Protein AF-A0A933EQX1-F1 (afdb_monomer)

Secondary structure (DSSP, 8-state):
--SSHHHHHHHHHSGGGS---------EEEEEEEE-SSS-EEEEEEEEEPPPPTT-EEEEEEEETTTTEEEEEEEEPPEEEEEEEEEEESS---EEEEEEES-S--SS--S-EEEEEES------

Mean predicted aligned error: 13.4 Å

Solvent-accessible surface area (backbone atoms only — not comparable to full-atom values): 7840 Å² total; per-residue (Å²): 144,80,78,68,68,63,58,58,57,55,54,64,71,66,64,85,79,73,86,77,73,74,79,72,76,76,76,44,78,49,79,50,80,43,80,75,56,97,46,35,24,39,36,39,38,34,36,25,40,72,78,66,60,91,76,44,38,39,37,32,34,41,24,19,78,88,81,69,45,73,45,82,70,48,73,52,79,60,34,98,52,80,43,78,45,80,45,72,43,89,40,64,66,58,31,44,36,31,25,55,32,78,52,92,83,64,99,64,87,64,97,41,68,79,44,77,52,75,74,79,84,65,84,71,132

Nearest PDB structures (foldseek):
  5mhs-assembly1_N  TM=4.317E-01  e=7.952E-02  Mus musculus
  8d21-assembly1_J  TM=4.319E-01  e=2.370E-01  Homo sapiens
  5th9-assembly3_J  TM=4.007E-01  e=2.244E-01  Oryctolagus cuniculus
  8sbb-assembly1_B  TM=4.063E-01  e=6.686E-01  synthetic construct
  7yzi-assembly1_C  TM=4.348E-01  e=1.219E+00  Vicugna pacos

Foldseek 3Di:
DPPPVVVVVVVVVPPPPPPPPPPPLDWDKDKDWDCPDQFKTKIKIKTAFADDPPLKWKWKKFADPVVRDIDTFFTDDHDSDIDIDIGMDRGDGQWMFIAIGNDRDDPDGDPHTRDIDHDDPDPPD

Sequence (125 aa):
MKWILSWVLLALILLPGLSACVLQADREIVVEYVYLDSQATEVTIRYRVPAPSTGKVYVLWLLNLEEGKRAKAGTVQPSDRVRALKVSADFHVTGVVVSIENSQDVPQMSNTWALKSGRVTGNEP

Structure (mmCIF, N/CA/C/O backbone):
data_AF-A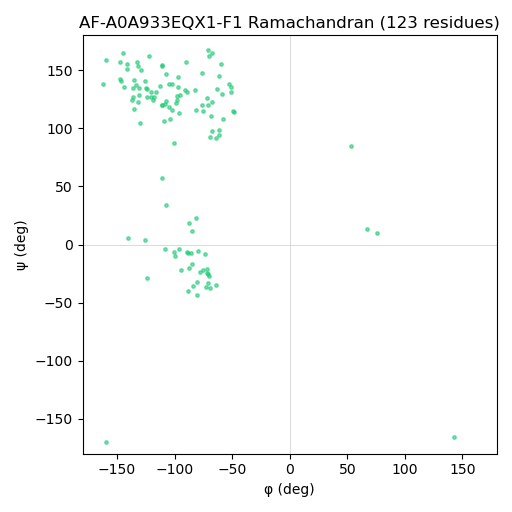0A933EQX1-F1
#
_entry.id   AF-A0A933EQX1-F1
#
loop_
_atom_site.group_PDB
_atom_site.id
_atom_site.type_symbol
_atom_site.label_atom_id
_atom_site.label_alt_id
_atom_site.label_comp_id
_atom_site.label_asym_id
_atom_site.label_entity_id
_atom_site.label_seq_id
_atom_site.pdbx_PDB_ins_code
_atom_site.Cartn_x
_atom_site.Cartn_y
_atom_site.Cartn_z
_atom_site.occupancy
_atom_site.B_iso_or_equiv
_atom_site.auth_seq_id
_atom_site.auth_comp_id
_atom_site.auth_asym_id
_atom_site.auth_atom_id
_atom_site.pdbx_PDB_model_num
ATOM 1 N N . 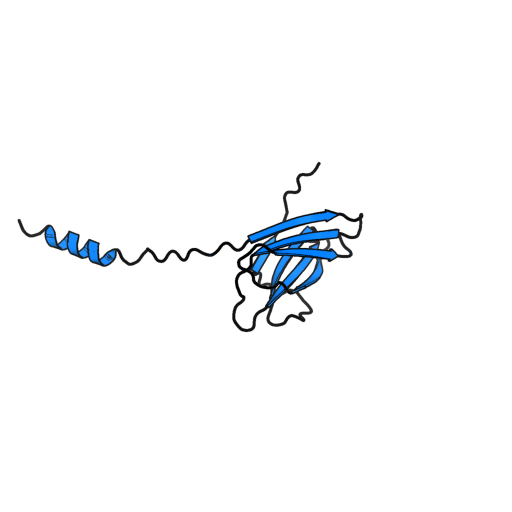MET A 1 1 ? 9.582 37.319 -58.171 1.00 48.25 1 MET A N 1
ATOM 2 C CA . MET A 1 1 ? 9.235 36.038 -57.509 1.00 48.25 1 MET A CA 1
ATOM 3 C C . MET A 1 1 ? 10.317 35.669 -56.483 1.00 48.25 1 MET A C 1
ATOM 5 O O . MET A 1 1 ? 11.186 34.872 -56.794 1.00 48.25 1 MET A O 1
ATOM 9 N N . LYS A 1 2 ? 10.346 36.307 -55.299 1.00 50.28 2 LYS A N 1
ATOM 10 C CA . LYS A 1 2 ? 11.395 36.086 -54.266 1.00 50.28 2 LYS A CA 1
ATOM 11 C C . LYS A 1 2 ? 10.884 36.070 -52.809 1.00 50.28 2 LYS A C 1
ATOM 13 O O . LYS A 1 2 ? 11.686 35.980 -51.895 1.00 50.28 2 LYS A O 1
ATOM 18 N N . TRP A 1 3 ? 9.570 36.133 -52.576 1.00 50.38 3 TRP A N 1
ATOM 19 C CA . TRP A 1 3 ? 9.010 36.356 -51.229 1.00 50.38 3 TRP A CA 1
ATOM 20 C C . TRP A 1 3 ? 8.490 35.093 -50.521 1.00 50.38 3 TRP A C 1
ATOM 22 O O . TRP A 1 3 ? 8.142 35.151 -49.348 1.00 50.38 3 TRP A O 1
ATOM 32 N N . ILE A 1 4 ? 8.456 33.945 -51.205 1.00 53.91 4 ILE A N 1
ATOM 33 C CA . ILE A 1 4 ? 7.840 32.711 -50.680 1.00 53.91 4 ILE A CA 1
ATOM 34 C C . ILE A 1 4 ? 8.881 31.802 -49.995 1.00 53.91 4 ILE A C 1
ATOM 36 O O . ILE A 1 4 ? 8.538 31.015 -49.118 1.00 53.91 4 ILE A O 1
ATOM 40 N N . LEU A 1 5 ? 10.174 31.948 -50.321 1.00 50.81 5 LEU A N 1
ATOM 41 C CA . LEU A 1 5 ? 11.230 31.090 -49.761 1.00 50.81 5 LEU A CA 1
ATOM 42 C C . LEU A 1 5 ? 11.546 31.367 -48.278 1.00 50.81 5 LEU A C 1
ATOM 44 O O . LEU A 1 5 ? 12.015 30.465 -47.590 1.00 50.81 5 LEU A O 1
ATOM 48 N N . SER A 1 6 ? 11.275 32.571 -47.761 1.00 53.41 6 SER A N 1
ATOM 49 C CA . SER A 1 6 ? 11.605 32.921 -46.367 1.00 53.41 6 SER A CA 1
ATOM 50 C C . SER A 1 6 ? 10.637 32.351 -45.329 1.00 53.41 6 SER A C 1
ATOM 52 O O . SER A 1 6 ? 11.032 32.154 -44.184 1.00 53.41 6 SER A O 1
ATOM 54 N N . TRP A 1 7 ? 9.394 32.044 -45.706 1.00 49.16 7 TRP A N 1
ATOM 55 C CA . TRP A 1 7 ? 8.396 31.516 -44.765 1.00 49.16 7 TRP A CA 1
ATOM 56 C C . TRP A 1 7 ? 8.561 30.014 -44.516 1.00 49.16 7 TRP A C 1
ATOM 58 O O . TRP A 1 7 ? 8.346 29.545 -43.401 1.00 49.16 7 TRP A O 1
ATOM 68 N N . VAL A 1 8 ? 9.024 29.269 -45.525 1.00 55.25 8 VAL A N 1
ATOM 69 C CA . VAL A 1 8 ? 9.302 27.828 -45.403 1.00 55.25 8 VAL A CA 1
ATOM 70 C C . VAL A 1 8 ? 10.508 27.578 -44.493 1.00 55.25 8 VAL A C 1
ATOM 72 O O . VAL A 1 8 ? 10.492 26.650 -43.689 1.00 55.25 8 VAL A O 1
ATOM 75 N N . LEU A 1 9 ? 11.528 28.441 -44.558 1.00 49.81 9 LEU A N 1
ATOM 76 C CA . LEU A 1 9 ? 12.721 28.312 -43.719 1.00 49.81 9 LEU A CA 1
ATOM 77 C C . LEU A 1 9 ? 12.441 28.641 -42.241 1.00 49.81 9 LEU A C 1
ATOM 79 O O . LEU A 1 9 ? 13.021 28.014 -41.359 1.00 49.81 9 LEU A O 1
ATOM 83 N N . LEU A 1 10 ? 11.522 29.577 -41.963 1.00 51.03 10 LEU A N 1
ATOM 84 C CA . LEU A 1 10 ? 11.122 29.922 -40.594 1.00 51.03 10 LEU A CA 1
ATOM 85 C C . LEU A 1 10 ? 10.253 28.823 -39.957 1.00 51.03 10 LEU A C 1
ATOM 87 O O . LEU A 1 10 ? 10.419 28.517 -38.778 1.00 51.03 10 LEU A O 1
ATOM 91 N N . ALA A 1 11 ? 9.390 28.172 -40.744 1.00 53.09 11 ALA A N 1
ATOM 92 C CA . ALA A 1 11 ? 8.626 27.012 -40.287 1.00 53.09 11 ALA A CA 1
ATOM 93 C C . ALA A 1 11 ? 9.538 25.818 -39.944 1.00 53.09 11 ALA A C 1
ATOM 95 O O . ALA A 1 11 ? 9.276 25.107 -38.979 1.00 53.09 11 ALA A O 1
ATOM 96 N N . LEU A 1 12 ? 10.644 25.627 -40.673 1.00 50.41 12 LEU A N 1
ATOM 97 C CA . LEU A 1 12 ? 11.556 24.500 -40.451 1.00 50.41 12 LEU A CA 1
ATOM 98 C C . LEU A 1 12 ? 12.351 24.594 -39.134 1.00 50.41 12 LEU A C 1
ATOM 100 O O . LEU A 1 12 ? 12.716 23.568 -38.567 1.00 50.41 12 LEU A O 1
ATOM 104 N N . ILE A 1 13 ? 12.600 25.807 -38.629 1.00 55.06 13 ILE A N 1
ATOM 105 C CA . ILE A 1 13 ? 13.366 26.035 -37.389 1.00 55.06 13 ILE A CA 1
ATOM 106 C C . ILE A 1 13 ? 12.462 25.986 -36.141 1.00 55.06 13 ILE A C 1
ATOM 108 O O . ILE A 1 13 ? 12.942 25.724 -35.042 1.00 55.06 13 ILE A O 1
ATOM 112 N N . LEU A 1 14 ? 11.145 26.162 -36.297 1.00 50.41 14 LEU A N 1
ATOM 113 C CA . LEU A 1 14 ? 10.172 26.105 -35.196 1.00 50.41 14 LEU A CA 1
ATOM 114 C C . LEU A 1 14 ? 9.665 24.688 -34.875 1.00 50.41 14 LEU A C 1
ATOM 116 O O . LEU A 1 14 ? 8.977 24.508 -33.871 1.00 50.41 14 LEU A O 1
ATOM 120 N N . LEU A 1 15 ? 10.002 23.674 -35.682 1.00 53.88 15 LEU A N 1
ATOM 121 C CA . LEU A 1 15 ? 9.485 22.313 -35.502 1.00 53.88 15 LEU A CA 1
ATOM 122 C C . LEU A 1 15 ? 10.254 21.337 -34.581 1.00 53.88 15 LEU A C 1
ATOM 124 O O . LEU A 1 15 ? 9.670 20.289 -34.299 1.00 53.88 15 LEU A O 1
ATOM 128 N N . PRO A 1 16 ? 11.458 21.581 -34.016 1.00 49.59 16 PRO A N 1
ATOM 129 C CA . PRO A 1 16 ? 12.076 20.577 -33.146 1.00 49.59 16 PRO A CA 1
ATOM 130 C C . PRO A 1 16 ? 11.647 20.702 -31.668 1.00 49.59 16 PRO A C 1
ATOM 132 O O . PRO A 1 16 ? 12.324 20.178 -30.790 1.00 49.59 16 PRO A O 1
ATOM 135 N N . GLY A 1 17 ? 10.542 21.398 -31.365 1.00 51.34 17 GLY A N 1
ATOM 136 C CA . GLY A 1 17 ? 10.125 21.724 -29.992 1.00 51.34 17 GLY A CA 1
ATOM 137 C C . GLY A 1 17 ? 9.098 20.797 -29.325 1.00 51.34 17 GLY A C 1
ATOM 138 O O . GLY A 1 17 ? 8.773 21.027 -28.166 1.00 51.34 17 GLY A O 1
ATOM 139 N N . LEU A 1 18 ? 8.551 19.779 -30.004 1.00 48.72 18 LEU A N 1
ATOM 140 C CA . LEU A 1 18 ? 7.365 19.050 -29.497 1.00 48.72 18 LEU A CA 1
ATOM 141 C C . LEU A 1 18 ? 7.506 17.524 -29.383 1.00 48.72 18 LEU A C 1
ATOM 143 O O . LEU A 1 18 ? 6.551 16.855 -29.003 1.00 48.72 18 LEU A O 1
ATOM 147 N N . SER A 1 19 ? 8.678 16.949 -29.663 1.00 48.28 19 SER A N 1
ATOM 148 C CA . SER A 1 19 ? 8.864 15.482 -29.658 1.00 48.28 19 SER A CA 1
ATOM 149 C C . SER A 1 19 ? 9.682 14.955 -28.477 1.00 48.28 19 SER A C 1
ATOM 151 O O . SER A 1 19 ? 10.392 13.965 -28.602 1.00 48.28 19 SER A O 1
ATOM 153 N N . ALA A 1 20 ? 9.558 15.587 -27.311 1.00 46.50 20 ALA A N 1
ATOM 154 C CA . ALA A 1 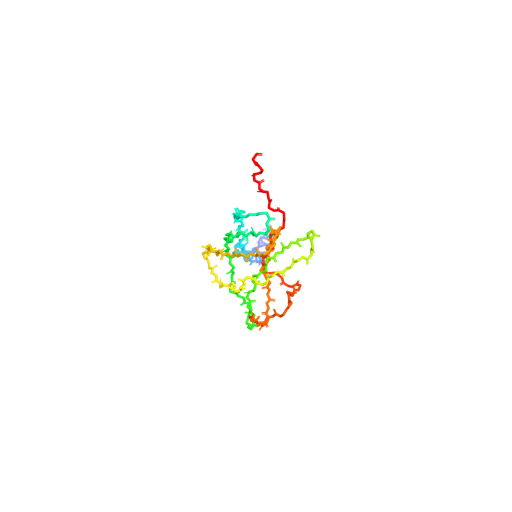20 ? 9.898 14.958 -26.037 1.00 46.50 20 ALA A CA 1
ATOM 155 C C . ALA A 1 20 ? 8.607 14.726 -25.243 1.00 46.50 20 ALA A C 1
ATOM 157 O O . ALA A 1 20 ? 8.434 15.214 -24.129 1.00 46.50 20 ALA A O 1
ATOM 158 N N . CYS A 1 21 ? 7.666 13.995 -25.848 1.00 48.19 21 CYS A N 1
ATOM 159 C CA . CYS A 1 21 ? 6.629 13.332 -25.075 1.00 48.19 21 CYS A CA 1
ATOM 160 C C . CYS A 1 21 ? 7.346 12.249 -24.267 1.00 48.19 21 CYS A C 1
ATOM 162 O O . CYS A 1 21 ? 7.722 11.204 -24.797 1.00 48.19 21 CYS A O 1
ATOM 164 N N . VAL A 1 22 ? 7.654 12.565 -23.010 1.00 43.16 22 VAL A N 1
ATOM 165 C CA . VAL A 1 22 ? 8.174 11.601 -22.047 1.00 43.16 22 VAL A CA 1
ATOM 166 C C . VAL A 1 22 ? 7.131 10.499 -21.968 1.00 43.16 22 VAL A C 1
ATOM 168 O O . VAL A 1 22 ? 6.034 10.720 -21.460 1.00 43.16 22 VAL A O 1
ATOM 171 N N . LEU A 1 23 ? 7.462 9.334 -22.525 1.00 40.78 23 LEU A N 1
ATOM 172 C CA . LEU A 1 23 ? 6.677 8.122 -22.374 1.00 40.78 23 LEU A CA 1
ATOM 173 C C . LEU A 1 23 ? 6.674 7.813 -20.875 1.00 40.78 23 LEU A C 1
ATOM 175 O O . LEU A 1 23 ? 7.644 7.299 -20.317 1.00 40.78 23 LEU A O 1
ATOM 179 N N . GLN A 1 24 ? 5.634 8.281 -20.199 1.00 42.03 24 GLN A N 1
ATOM 180 C CA . GLN A 1 24 ? 5.467 8.168 -18.767 1.00 42.03 24 GLN A CA 1
ATOM 181 C C . GLN A 1 24 ? 5.216 6.687 -18.496 1.00 42.03 24 GLN A C 1
ATOM 183 O O . GLN A 1 24 ? 4.097 6.220 -18.650 1.00 42.03 24 GLN A O 1
ATOM 188 N N . ALA A 1 25 ? 6.288 5.943 -18.207 1.00 45.19 25 ALA A N 1
ATOM 189 C CA . ALA A 1 25 ? 6.241 4.509 -17.961 1.00 45.19 25 ALA A CA 1
ATOM 190 C C . ALA A 1 25 ? 5.111 4.204 -16.966 1.00 45.19 25 ALA A C 1
ATOM 192 O O . ALA A 1 25 ? 5.140 4.670 -15.821 1.00 45.19 25 ALA A O 1
ATOM 193 N N . ASP A 1 26 ? 4.101 3.494 -17.470 1.00 49.12 26 ASP A N 1
ATOM 194 C CA . ASP A 1 26 ? 2.812 3.257 -16.835 1.00 49.12 26 ASP A CA 1
ATOM 195 C C . ASP A 1 26 ? 2.982 2.769 -15.394 1.00 49.12 26 ASP A C 1
ATOM 197 O O . ASP A 1 26 ? 3.517 1.689 -15.122 1.00 49.12 26 ASP A O 1
ATOM 201 N N . ARG A 1 27 ? 2.530 3.598 -14.450 1.00 55.03 27 ARG A N 1
ATOM 202 C CA . ARG A 1 27 ? 2.368 3.201 -13.052 1.00 55.03 27 ARG A CA 1
ATOM 203 C C . ARG A 1 27 ? 1.123 2.326 -12.987 1.00 55.03 27 ARG A C 1
ATOM 205 O O . ARG A 1 27 ? 0.027 2.817 -13.234 1.00 55.03 27 ARG A O 1
ATOM 212 N N . GLU A 1 28 ? 1.288 1.054 -12.651 1.00 58.47 28 GLU A N 1
ATOM 213 C CA . GLU A 1 28 ? 0.200 0.074 -12.674 1.00 58.47 28 GLU A CA 1
ATOM 214 C C . GLU A 1 28 ? -0.005 -0.525 -11.278 1.00 58.47 28 GLU A C 1
ATOM 216 O O . GLU A 1 28 ? 0.946 -0.974 -10.631 1.00 58.47 28 GLU A O 1
ATOM 221 N N . ILE A 1 29 ? -1.257 -0.550 -10.814 1.00 53.47 29 ILE A N 1
ATOM 222 C CA . ILE A 1 29 ? -1.685 -1.346 -9.663 1.00 53.47 29 ILE A CA 1
ATOM 223 C C . ILE A 1 29 ? -2.952 -2.112 -10.021 1.00 53.47 29 ILE A C 1
ATOM 225 O O . ILE A 1 29 ? -3.965 -1.530 -10.392 1.00 53.47 29 ILE A O 1
ATOM 229 N N . VAL A 1 30 ? -2.892 -3.428 -9.899 1.00 57.44 30 VAL A N 1
ATOM 230 C CA . VAL A 1 30 ? -4.024 -4.335 -10.064 1.00 57.44 30 VAL A CA 1
ATOM 231 C C . VAL A 1 30 ? -4.183 -5.074 -8.745 1.00 57.44 30 VAL A C 1
ATOM 233 O O . VAL A 1 30 ? -3.225 -5.623 -8.208 1.00 57.44 30 VAL A O 1
ATOM 236 N N . VAL A 1 31 ? -5.381 -5.051 -8.173 1.00 60.50 31 VAL A N 1
ATOM 237 C CA . VAL A 1 31 ? -5.656 -5.683 -6.879 1.00 60.50 31 VAL A CA 1
ATOM 238 C C . VAL A 1 31 ? -6.567 -6.879 -7.118 1.00 60.50 31 VAL A C 1
ATOM 240 O O . VAL A 1 31 ? -7.664 -6.719 -7.645 1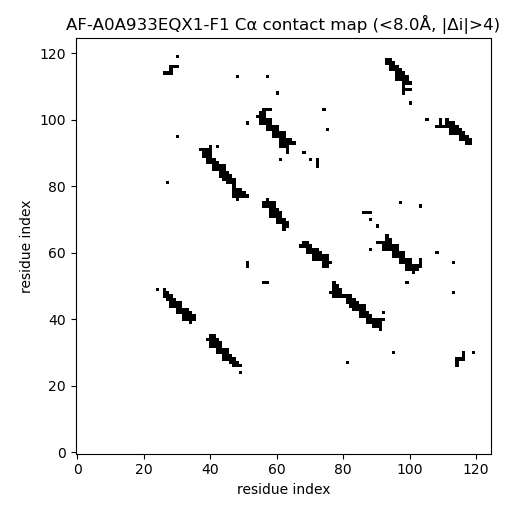.00 60.50 31 VAL A O 1
ATOM 243 N N . GLU A 1 32 ? -6.103 -8.065 -6.741 1.00 56.00 32 GLU A N 1
ATOM 244 C CA . GLU A 1 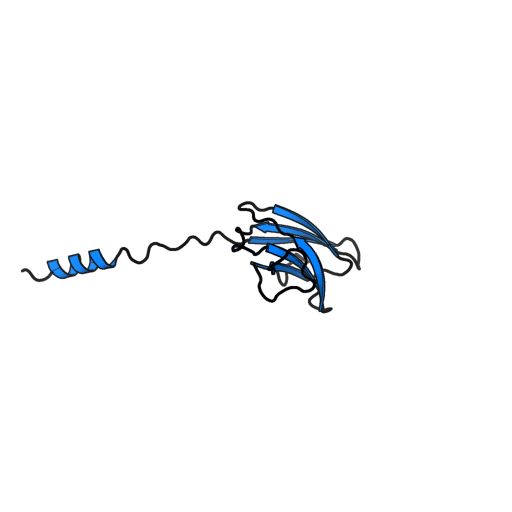32 ? -6.861 -9.316 -6.770 1.00 56.00 32 GLU A CA 1
ATOM 245 C C . GLU A 1 32 ? -7.174 -9.713 -5.311 1.00 56.00 32 GLU A C 1
ATOM 247 O O . GLU A 1 32 ? -6.271 -9.857 -4.484 1.00 56.00 32 GLU A O 1
ATOM 252 N N . TYR A 1 33 ? -8.454 -9.850 -4.955 1.00 56.50 33 TYR A N 1
ATOM 253 C CA . TYR A 1 33 ? -8.887 -10.130 -3.576 1.00 56.50 33 TYR A CA 1
ATOM 254 C C . TYR A 1 33 ? -9.145 -11.619 -3.354 1.00 56.50 33 TYR A C 1
ATOM 256 O O . TYR A 1 33 ? -9.690 -12.290 -4.230 1.00 56.50 33 TYR A O 1
ATOM 264 N N . VAL A 1 34 ? -8.829 -12.110 -2.154 1.00 53.53 34 VAL A N 1
ATOM 265 C CA . VAL A 1 34 ? -9.263 -13.422 -1.662 1.00 53.53 34 VAL A CA 1
ATOM 266 C C . VAL A 1 34 ? -9.856 -13.240 -0.262 1.00 53.53 34 VAL A C 1
ATOM 268 O O . VAL A 1 34 ? -9.145 -13.038 0.720 1.00 53.53 34 VAL A O 1
ATOM 271 N N . TYR A 1 35 ? -11.182 -13.297 -0.149 1.00 53.59 35 TYR A N 1
ATOM 272 C CA . TYR A 1 35 ? -11.849 -13.265 1.155 1.00 53.59 35 TYR A CA 1
ATOM 273 C C . TYR A 1 35 ? -11.604 -14.586 1.890 1.00 53.59 35 TYR A C 1
ATOM 275 O O . TYR A 1 35 ? -11.950 -15.645 1.367 1.00 53.59 35 TYR A O 1
ATOM 283 N N . LEU A 1 36 ? -10.975 -14.522 3.069 1.00 52.03 36 LEU A N 1
ATOM 284 C CA . LEU A 1 36 ? -10.687 -15.706 3.884 1.00 52.03 36 LEU A CA 1
ATOM 285 C C . LEU A 1 36 ? -11.852 -16.032 4.832 1.00 52.03 36 LEU A C 1
ATOM 287 O O . LEU A 1 36 ? -12.198 -17.201 4.970 1.00 52.03 36 LEU A O 1
ATOM 291 N N . ASP A 1 37 ? -12.486 -15.017 5.433 1.00 53.81 37 ASP A N 1
ATOM 292 C CA . ASP A 1 37 ? -13.714 -15.125 6.237 1.00 53.81 37 ASP A CA 1
ATOM 293 C C . ASP A 1 37 ? -14.432 -13.754 6.355 1.00 53.81 37 ASP A C 1
ATOM 295 O O . ASP A 1 37 ? -14.105 -12.809 5.635 1.00 53.81 37 ASP A O 1
ATOM 299 N N . SER A 1 38 ? -15.447 -13.628 7.225 1.00 59.88 38 SER A N 1
ATOM 300 C CA . SER A 1 38 ? -16.233 -12.390 7.385 1.00 59.88 38 SER A CA 1
ATOM 301 C C . SER A 1 38 ? -15.512 -11.245 8.114 1.00 59.88 38 SER A C 1
ATOM 303 O O . SER A 1 38 ? -16.076 -10.158 8.209 1.00 59.88 38 SER A O 1
ATOM 305 N N . GLN A 1 39 ? -14.324 -11.469 8.684 1.00 66.50 39 GLN A N 1
ATOM 306 C CA . GLN A 1 39 ? -13.584 -10.458 9.451 1.00 66.50 39 GLN A CA 1
ATOM 307 C C . GLN A 1 39 ? -12.169 -10.209 8.923 1.00 66.50 39 GLN A C 1
ATOM 309 O O . GLN A 1 39 ? -11.684 -9.087 9.034 1.00 66.50 39 GLN A O 1
ATOM 314 N N . ALA A 1 40 ? -11.529 -11.196 8.301 1.00 73.25 40 ALA A N 1
ATOM 315 C CA . ALA A 1 40 ? -10.184 -11.101 7.760 1.00 73.25 40 ALA A CA 1
ATOM 316 C C . ALA A 1 40 ? -10.174 -11.188 6.228 1.00 73.25 40 ALA A C 1
ATOM 318 O O . ALA A 1 40 ? -10.821 -12.035 5.606 1.00 73.25 40 ALA A O 1
ATOM 319 N N . THR A 1 41 ? -9.384 -10.315 5.601 1.00 79.75 41 THR A N 1
ATOM 320 C CA . THR A 1 41 ? -9.207 -10.301 4.140 1.00 79.75 41 THR A CA 1
ATOM 321 C C . THR A 1 41 ? -7.754 -10.579 3.787 1.00 79.75 41 THR A C 1
ATOM 323 O O . THR A 1 41 ? -6.863 -9.867 4.255 1.00 79.75 41 THR A O 1
ATOM 326 N N . GLU A 1 42 ? -7.514 -11.568 2.921 1.00 83.81 42 GLU A N 1
ATOM 327 C CA . GLU A 1 42 ? -6.246 -11.701 2.204 1.00 83.81 42 GLU A CA 1
ATOM 328 C C . GLU A 1 42 ? -6.348 -10.957 0.872 1.00 83.81 42 GLU A C 1
ATOM 330 O O . GLU A 1 42 ? -7.310 -11.068 0.112 1.00 83.81 42 GLU A O 1
ATOM 335 N N . VAL A 1 43 ? -5.338 -10.157 0.572 1.00 78.44 43 VAL A N 1
ATOM 336 C CA . VAL A 1 43 ? -5.286 -9.375 -0.656 1.00 78.44 43 VAL A CA 1
ATOM 337 C C . VAL A 1 43 ? -4.005 -9.729 -1.387 1.00 78.44 43 VAL A C 1
ATOM 339 O O . VAL A 1 43 ? -2.909 -9.657 -0.827 1.00 78.44 43 VAL A O 1
ATOM 342 N N . THR A 1 44 ? -4.142 -10.096 -2.658 1.00 83.62 44 THR A N 1
ATOM 343 C CA . THR A 1 44 ? -3.020 -10.219 -3.583 1.00 83.62 44 THR A CA 1
ATOM 344 C C . THR A 1 44 ? -2.917 -8.930 -4.389 1.00 83.62 44 THR A C 1
ATOM 346 O O . THR A 1 44 ? -3.772 -8.587 -5.197 1.00 83.62 44 THR A O 1
ATOM 349 N N . ILE A 1 45 ? -1.846 -8.181 -4.171 1.00 79.75 45 ILE A N 1
ATOM 350 C CA . ILE A 1 45 ? -1.626 -6.890 -4.816 1.00 79.75 45 ILE A CA 1
ATOM 351 C C . ILE A 1 45 ? -0.580 -7.074 -5.896 1.00 79.75 45 ILE A C 1
ATOM 353 O O . ILE A 1 45 ? 0.566 -7.420 -5.608 1.00 79.75 45 ILE A O 1
ATOM 357 N N . ARG A 1 46 ? -0.968 -6.819 -7.141 1.00 79.94 46 ARG A N 1
ATOM 358 C CA . ARG A 1 46 ? -0.079 -6.797 -8.295 1.00 79.94 46 ARG A CA 1
ATOM 359 C C . ARG A 1 46 ? 0.289 -5.353 -8.594 1.00 79.94 46 ARG A C 1
ATOM 361 O O . ARG A 1 46 ? -0.580 -4.518 -8.802 1.00 79.94 46 ARG A O 1
ATOM 368 N N . TYR A 1 47 ? 1.571 -5.025 -8.584 1.00 78.81 47 TYR A N 1
ATOM 369 C CA . TYR A 1 47 ? 2.004 -3.638 -8.707 1.00 78.81 47 TYR A CA 1
ATOM 370 C C . TYR A 1 47 ? 3.254 -3.497 -9.575 1.00 78.81 47 TYR A C 1
ATOM 372 O O . TYR A 1 47 ? 4.107 -4.385 -9.621 1.00 78.81 47 TYR A O 1
ATOM 380 N N . ARG A 1 48 ? 3.377 -2.336 -10.218 1.00 81.31 48 ARG A N 1
ATOM 381 C CA . ARG A 1 48 ? 4.582 -1.835 -10.878 1.00 81.31 48 ARG A CA 1
ATOM 382 C C . ARG A 1 48 ? 4.751 -0.368 -10.497 1.00 81.31 48 ARG A C 1
ATOM 384 O O . ARG A 1 48 ? 3.897 0.460 -10.812 1.00 81.31 48 ARG A O 1
ATOM 391 N N . VAL A 1 49 ? 5.844 -0.050 -9.806 1.00 78.56 49 VAL A N 1
ATOM 392 C CA . VAL A 1 49 ? 6.161 1.328 -9.405 1.00 78.56 49 VAL A CA 1
ATOM 393 C C . VAL A 1 49 ? 7.597 1.683 -9.767 1.00 78.56 49 VAL A C 1
ATOM 395 O O . VAL A 1 49 ? 8.499 0.889 -9.483 1.00 78.56 49 VAL A O 1
ATOM 398 N N . PRO A 1 50 ? 7.828 2.874 -10.350 1.00 81.25 50 PRO A N 1
ATOM 399 C CA . PRO A 1 50 ? 9.173 3.352 -10.641 1.00 81.25 50 PRO A CA 1
ATOM 400 C C . PRO A 1 50 ? 9.923 3.642 -9.343 1.00 81.25 50 PRO A C 1
ATOM 402 O O . PRO A 1 50 ? 9.300 3.803 -8.295 1.00 81.25 50 PRO A O 1
ATOM 405 N N . ALA A 1 51 ? 11.247 3.781 -9.404 1.00 85.06 51 ALA A N 1
ATOM 406 C CA . ALA A 1 51 ? 12.042 4.194 -8.249 1.00 85.06 51 ALA A CA 1
ATOM 407 C C . ALA A 1 51 ? 11.483 5.482 -7.596 1.00 85.06 51 ALA A C 1
ATOM 409 O O . ALA A 1 51 ? 11.115 6.420 -8.313 1.00 85.06 51 ALA A O 1
ATOM 410 N N . PRO A 1 52 ? 11.382 5.539 -6.255 1.00 83.62 52 PRO A N 1
ATOM 411 C CA . PRO A 1 52 ? 10.954 6.748 -5.566 1.00 83.62 52 PRO A CA 1
ATOM 412 C C . PRO A 1 52 ? 12.033 7.839 -5.667 1.00 83.62 52 PRO A C 1
ATOM 414 O O . PRO A 1 52 ? 13.199 7.563 -5.950 1.00 83.62 52 PRO A O 1
ATOM 417 N N . SER A 1 53 ? 11.656 9.094 -5.410 1.00 84.88 53 SER A N 1
ATOM 418 C CA . SER A 1 53 ? 12.626 10.191 -5.294 1.00 84.88 53 SER A CA 1
ATOM 419 C C . SER A 1 53 ? 13.635 9.928 -4.167 1.00 84.88 53 SER A C 1
ATOM 421 O O . SER A 1 53 ? 13.334 9.225 -3.204 1.00 84.88 53 SER A O 1
ATOM 423 N N . THR A 1 54 ? 14.828 10.520 -4.253 1.00 88.31 54 THR A N 1
ATOM 424 C CA . THR A 1 54 ? 15.884 10.365 -3.239 1.00 88.31 54 THR A CA 1
ATOM 425 C C . THR A 1 54 ? 15.367 10.645 -1.825 1.00 88.31 54 THR A C 1
ATOM 427 O O . THR A 1 54 ? 14.714 11.660 -1.583 1.00 88.31 54 THR A O 1
ATOM 430 N N . GLY A 1 55 ? 15.661 9.736 -0.890 1.00 89.31 55 GLY A N 1
ATOM 431 C CA . GLY A 1 55 ? 15.211 9.827 0.504 1.00 89.31 55 GLY A CA 1
ATOM 432 C C . GLY A 1 55 ? 13.738 9.469 0.724 1.00 89.31 55 GLY A C 1
ATOM 433 O O . GLY A 1 55 ? 13.219 9.707 1.812 1.00 89.31 55 GLY A O 1
ATOM 434 N N . LYS A 1 56 ? 13.053 8.924 -0.290 1.00 90.88 56 LYS A N 1
ATOM 435 C CA . LYS A 1 56 ? 11.670 8.453 -0.186 1.00 90.88 56 LYS A CA 1
ATOM 436 C C . LYS A 1 56 ? 11.582 6.933 -0.273 1.00 90.88 56 LYS A C 1
ATOM 438 O O . LYS A 1 56 ? 12.403 6.281 -0.915 1.00 90.88 56 LYS A O 1
ATOM 443 N N . VAL A 1 57 ? 10.538 6.381 0.330 1.00 90.06 57 VAL A N 1
ATOM 444 C CA . VAL A 1 57 ? 10.181 4.961 0.266 1.00 90.06 57 VAL A CA 1
ATOM 445 C C . VAL A 1 57 ? 8.695 4.809 -0.030 1.00 90.06 57 VAL A C 1
ATOM 447 O O . VAL A 1 57 ? 7.904 5.710 0.243 1.00 90.06 57 VAL A O 1
ATOM 450 N N . TYR A 1 58 ? 8.305 3.659 -0.568 1.00 90.69 58 TYR A N 1
ATOM 451 C CA . TYR A 1 58 ? 6.899 3.334 -0.763 1.00 90.69 58 TYR A CA 1
ATOM 452 C C . TYR A 1 58 ? 6.380 2.459 0.369 1.00 90.69 58 TYR A C 1
ATOM 454 O O . TYR A 1 58 ? 6.949 1.403 0.648 1.00 90.69 58 TYR A O 1
ATOM 462 N N . VAL A 1 59 ? 5.276 2.863 0.989 1.00 92.12 59 VAL A N 1
ATOM 463 C CA . VAL A 1 59 ? 4.624 2.096 2.057 1.00 92.12 59 VAL A CA 1
ATOM 464 C C . VAL A 1 59 ? 3.235 1.677 1.598 1.00 92.12 59 VAL A C 1
ATOM 466 O O . VAL A 1 59 ? 2.473 2.487 1.075 1.00 92.12 59 VAL A O 1
ATOM 469 N N . LEU A 1 60 ? 2.922 0.396 1.765 1.00 90.62 60 LEU A N 1
ATOM 470 C CA . LEU A 1 60 ? 1.636 -0.182 1.415 1.00 90.62 60 LEU A CA 1
ATOM 471 C C . LEU A 1 60 ? 0.661 -0.082 2.585 1.00 90.62 60 LEU A C 1
ATOM 473 O O . LEU A 1 60 ? 0.969 -0.515 3.698 1.00 90.62 60 LEU A O 1
ATOM 477 N N . TRP A 1 61 ? -0.541 0.399 2.293 1.00 92.00 61 TRP A N 1
ATOM 478 C CA . TRP A 1 61 ? -1.639 0.528 3.235 1.00 92.00 61 TRP A CA 1
ATOM 479 C C . TRP A 1 61 ? -2.876 -0.210 2.735 1.00 92.00 61 TRP A C 1
ATOM 481 O O . TRP A 1 61 ? -3.278 -0.066 1.578 1.00 92.00 61 TRP A O 1
ATOM 491 N N . LEU A 1 62 ? -3.490 -0.965 3.639 1.00 90.31 62 LEU A N 1
ATOM 492 C CA . LEU A 1 62 ? -4.806 -1.572 3.480 1.00 90.31 62 LEU A CA 1
ATOM 493 C C . LEU A 1 62 ? -5.826 -0.667 4.151 1.00 90.31 62 LEU A C 1
ATOM 495 O O . LEU A 1 62 ? -5.576 -0.176 5.252 1.00 90.31 62 LEU A O 1
ATOM 499 N N . LEU A 1 63 ? -6.950 -0.424 3.487 1.00 88.12 63 LEU A N 1
ATOM 500 C CA . LEU A 1 63 ? -7.968 0.524 3.925 1.00 88.12 63 LEU A CA 1
ATOM 501 C C . LEU A 1 63 ? -9.330 -0.161 4.003 1.00 88.12 63 LEU A C 1
ATOM 503 O O . LEU A 1 63 ? -9.689 -0.916 3.101 1.00 88.12 63 LEU A O 1
ATOM 507 N N . ASN A 1 64 ? -10.108 0.175 5.027 1.00 88.56 64 ASN A N 1
ATOM 508 C CA . ASN A 1 64 ? -11.560 0.088 4.990 1.00 88.56 64 ASN A CA 1
ATOM 509 C C . ASN A 1 64 ? -12.100 1.522 4.967 1.00 88.56 64 ASN A C 1
ATOM 511 O O . ASN A 1 64 ? -12.024 2.240 5.963 1.00 88.56 64 ASN A O 1
ATOM 515 N N . LEU A 1 65 ? -12.588 1.961 3.809 1.00 81.75 65 LEU A N 1
ATOM 516 C CA . LEU A 1 65 ? -13.076 3.326 3.611 1.00 81.75 65 LEU A CA 1
ATOM 517 C C . LEU A 1 65 ? -14.403 3.603 4.331 1.00 81.75 65 LEU A C 1
ATOM 519 O O . LEU A 1 65 ? -14.671 4.756 4.653 1.00 81.75 65 LEU A O 1
ATOM 523 N N . GLU A 1 66 ? -15.206 2.571 4.587 1.00 83.88 66 GLU A N 1
ATOM 524 C CA . GLU A 1 66 ? -16.515 2.693 5.236 1.00 83.88 66 GLU A CA 1
ATOM 525 C C . GLU A 1 66 ? -16.359 2.816 6.754 1.00 83.88 66 GLU A C 1
ATOM 527 O O . GLU A 1 66 ? -16.957 3.686 7.381 1.00 83.88 66 GLU A O 1
ATOM 532 N N . GLU A 1 67 ? -15.477 2.002 7.337 1.00 86.06 67 GLU A N 1
ATOM 533 C CA . GLU A 1 67 ? -15.179 2.004 8.773 1.00 86.06 67 GLU A CA 1
ATOM 534 C C . GLU A 1 67 ? -14.048 2.975 9.158 1.00 86.06 67 GLU A C 1
ATOM 536 O O . GLU A 1 67 ? -13.731 3.138 10.336 1.00 86.06 67 GLU A O 1
ATOM 541 N N . GLY A 1 68 ? -13.377 3.588 8.179 1.00 86.94 68 GLY A N 1
ATOM 542 C CA . GLY A 1 68 ? -12.222 4.464 8.399 1.00 86.94 68 GLY A CA 1
ATOM 543 C C . GLY A 1 68 ? -10.967 3.749 8.928 1.00 86.94 68 GLY A C 1
ATOM 544 O O . GLY A 1 68 ? -10.025 4.415 9.378 1.00 86.94 68 GLY A O 1
ATOM 545 N N . LYS A 1 69 ? -10.926 2.410 8.877 1.00 89.44 69 LYS A N 1
ATOM 546 C CA . LYS A 1 69 ? -9.774 1.609 9.316 1.00 89.44 69 LYS A CA 1
ATOM 547 C C . LYS A 1 69 ? -8.649 1.652 8.290 1.00 89.44 69 LYS A C 1
ATOM 549 O O . LYS A 1 69 ? -8.871 1.731 7.080 1.00 89.44 69 LYS A O 1
ATOM 554 N N . ARG A 1 70 ? -7.415 1.576 8.782 1.00 90.44 70 ARG A N 1
ATOM 555 C CA . ARG A 1 70 ? -6.214 1.480 7.953 1.00 90.44 70 ARG A CA 1
ATOM 556 C C . ARG A 1 70 ? -5.148 0.650 8.655 1.00 90.44 70 ARG A C 1
ATOM 558 O O . ARG A 1 70 ? -4.971 0.796 9.860 1.00 90.44 70 ARG A O 1
ATOM 565 N N . ALA A 1 71 ? -4.404 -0.144 7.898 1.00 91.81 71 ALA A N 1
ATOM 566 C CA . ALA A 1 71 ? -3.251 -0.885 8.398 1.00 91.81 71 ALA A CA 1
ATOM 567 C C . ALA A 1 71 ? -2.077 -0.783 7.430 1.00 91.81 71 ALA A C 1
ATOM 569 O O . ALA A 1 71 ? -2.248 -0.828 6.210 1.00 91.81 71 ALA A O 1
ATOM 570 N N . LYS A 1 72 ? -0.871 -0.661 7.985 1.00 93.06 72 LYS A N 1
ATOM 571 C CA . LYS A 1 72 ? 0.376 -0.761 7.230 1.00 93.06 72 LYS A CA 1
ATOM 572 C C . LYS A 1 72 ? 0.634 -2.232 6.920 1.00 93.06 72 LYS A C 1
ATOM 574 O O . LYS A 1 72 ? 0.805 -3.028 7.836 1.00 93.06 72 LYS A O 1
ATOM 579 N N . ALA A 1 73 ? 0.705 -2.572 5.640 1.00 90.06 73 ALA A N 1
ATOM 580 C CA . ALA A 1 73 ? 0.943 -3.939 5.180 1.00 90.06 73 ALA A CA 1
ATOM 581 C C . ALA A 1 73 ? 2.402 -4.210 4.781 1.00 90.06 73 ALA A C 1
ATOM 583 O O . ALA A 1 73 ? 2.778 -5.357 4.563 1.00 90.06 73 ALA A O 1
ATOM 584 N N . GLY A 1 74 ? 3.237 -3.169 4.700 1.00 90.75 74 GLY A N 1
ATOM 585 C CA . GLY A 1 74 ? 4.679 -3.310 4.497 1.00 90.75 74 GLY A CA 1
ATOM 586 C C . GLY A 1 74 ? 5.272 -2.241 3.587 1.00 90.75 74 GLY A C 1
ATOM 587 O O . GLY A 1 74 ? 4.648 -1.220 3.305 1.00 90.75 74 GLY A O 1
ATOM 588 N N . THR A 1 75 ? 6.497 -2.480 3.128 1.00 90.50 75 THR A N 1
ATOM 589 C CA . THR A 1 75 ? 7.212 -1.610 2.185 1.00 90.50 75 THR A CA 1
ATOM 590 C C . THR A 1 75 ? 7.159 -2.208 0.785 1.00 90.50 75 THR A C 1
ATOM 592 O O . THR A 1 75 ? 7.338 -3.412 0.600 1.00 90.50 75 THR A O 1
ATOM 595 N N . VAL A 1 76 ? 6.942 -1.358 -0.214 1.00 87.62 76 VAL A N 1
ATOM 596 C CA . VAL A 1 76 ? 6.874 -1.749 -1.623 1.00 87.62 76 VAL A CA 1
ATOM 597 C C . VAL A 1 76 ? 8.226 -1.491 -2.276 1.00 87.62 76 VAL A C 1
ATOM 599 O O . VAL A 1 76 ? 8.740 -0.374 -2.256 1.00 87.62 76 VAL A O 1
ATOM 602 N N . GLN A 1 77 ? 8.803 -2.527 -2.877 1.00 87.88 77 GLN A N 1
ATOM 603 C CA . GLN A 1 77 ? 10.051 -2.389 -3.628 1.00 87.88 77 GLN A CA 1
ATOM 604 C C . GLN A 1 77 ? 9.764 -1.887 -5.046 1.00 87.88 77 GLN A C 1
ATOM 606 O O . GLN A 1 77 ? 8.883 -2.466 -5.690 1.00 87.88 77 GLN A O 1
ATOM 611 N N . PRO A 1 78 ? 10.497 -0.881 -5.555 1.00 85.25 78 PRO A N 1
ATOM 612 C CA . PRO A 1 78 ? 10.353 -0.436 -6.933 1.00 85.25 78 PRO A CA 1
ATOM 613 C C . PRO A 1 78 ? 10.697 -1.553 -7.917 1.00 85.25 78 PRO A C 1
ATOM 615 O O . PRO A 1 78 ? 11.562 -2.392 -7.659 1.00 85.25 78 PRO A O 1
ATOM 618 N N . SER A 1 79 ? 9.982 -1.590 -9.039 1.00 81.94 79 SER A N 1
ATOM 619 C CA . SER A 1 79 ? 10.207 -2.582 -10.083 1.00 81.94 79 SER A CA 1
ATOM 620 C C . SER A 1 79 ? 9.590 -2.152 -11.403 1.00 81.94 79 SER A C 1
ATOM 622 O O . SER A 1 79 ? 8.440 -1.718 -11.443 1.00 81.94 79 SER A O 1
ATOM 624 N N . ASP A 1 80 ? 10.333 -2.382 -12.483 1.00 78.12 80 ASP A N 1
ATOM 625 C CA . ASP A 1 80 ? 9.866 -2.200 -13.861 1.00 78.12 80 ASP A CA 1
ATOM 626 C C . ASP A 1 80 ? 8.997 -3.377 -14.344 1.00 78.12 80 ASP A C 1
ATOM 628 O O . ASP A 1 80 ? 8.439 -3.349 -15.440 1.00 78.12 80 ASP A O 1
ATOM 632 N N . ARG A 1 81 ? 8.875 -4.432 -13.527 1.00 79.19 81 ARG A N 1
ATOM 633 C CA . ARG A 1 81 ? 8.021 -5.600 -13.768 1.00 79.19 81 ARG A CA 1
ATOM 634 C C . ARG A 1 81 ? 6.860 -5.607 -12.780 1.00 79.19 81 ARG A C 1
ATOM 636 O O . ARG A 1 81 ? 6.976 -5.094 -11.671 1.00 79.19 81 ARG A O 1
ATOM 643 N N . VAL A 1 82 ? 5.757 -6.248 -13.164 1.00 77.81 82 VAL A N 1
ATOM 644 C CA . VAL A 1 82 ? 4.645 -6.494 -12.238 1.00 77.81 82 VAL A CA 1
ATOM 645 C C . VAL A 1 82 ? 5.106 -7.479 -11.165 1.00 77.81 82 VAL A C 1
ATOM 647 O O . VAL A 1 82 ? 5.534 -8.591 -11.479 1.00 77.81 82 VAL A O 1
ATOM 650 N N . ARG A 1 83 ? 5.013 -7.077 -9.900 1.00 81.69 83 ARG A N 1
ATOM 651 C CA . ARG A 1 83 ? 5.238 -7.940 -8.737 1.00 81.69 83 ARG A CA 1
ATOM 652 C C . ARG A 1 83 ? 3.912 -8.243 -8.069 1.00 81.69 83 ARG A C 1
ATOM 654 O O . ARG A 1 83 ? 3.047 -7.381 -8.054 1.00 81.69 83 ARG A O 1
ATOM 661 N N . ALA A 1 84 ? 3.776 -9.432 -7.497 1.00 82.94 84 ALA A N 1
ATOM 662 C CA . ALA A 1 84 ? 2.650 -9.783 -6.643 1.00 82.94 84 ALA A CA 1
ATOM 663 C C . ALA A 1 84 ? 3.102 -9.794 -5.179 1.00 82.94 84 ALA A C 1
ATOM 665 O O . ALA A 1 84 ? 4.184 -10.294 -4.867 1.00 82.94 84 ALA A O 1
ATOM 666 N N . LEU A 1 85 ? 2.274 -9.255 -4.293 1.00 84.50 85 LEU A N 1
ATOM 667 C CA . LEU A 1 85 ? 2.467 -9.297 -2.852 1.00 84.50 85 LEU A CA 1
ATOM 668 C C . LEU A 1 85 ? 1.173 -9.767 -2.195 1.00 84.50 85 LEU A C 1
AT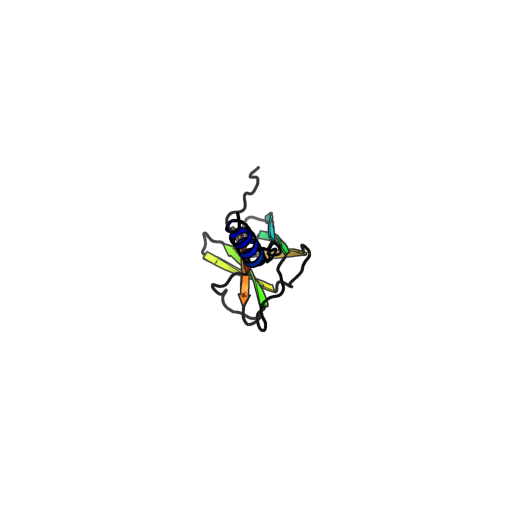OM 670 O O . LEU A 1 85 ? 0.113 -9.208 -2.459 1.00 84.50 85 LEU A O 1
ATOM 674 N N . LYS A 1 86 ? 1.275 -10.777 -1.334 1.00 85.94 86 LYS A N 1
ATOM 675 C CA . LYS A 1 86 ? 0.167 -11.240 -0.501 1.00 85.94 86 LYS A CA 1
ATOM 676 C C . LYS A 1 86 ? 0.248 -10.590 0.868 1.00 85.94 86 LYS A C 1
ATOM 678 O O . LYS A 1 86 ? 1.304 -10.627 1.496 1.00 85.94 86 LYS A O 1
ATOM 683 N N . VAL A 1 87 ? -0.853 -9.997 1.306 1.00 88.69 87 VAL A N 1
ATOM 684 C CA . VAL A 1 87 ? -0.971 -9.322 2.602 1.00 88.69 87 VAL A CA 1
ATOM 685 C C . VAL A 1 87 ? -2.338 -9.598 3.209 1.00 88.69 87 VAL A C 1
ATOM 687 O O . VAL A 1 87 ? -3.294 -9.864 2.485 1.00 88.69 87 VAL A O 1
ATOM 690 N N . SER A 1 88 ? -2.437 -9.509 4.529 1.00 88.06 88 SER A N 1
ATOM 691 C CA . SER A 1 88 ? -3.678 -9.742 5.267 1.00 88.06 88 SER A CA 1
ATOM 692 C C . SER A 1 88 ? -3.974 -8.596 6.228 1.00 88.06 88 SER A C 1
ATOM 694 O O . SER A 1 88 ? -3.052 -7.969 6.754 1.00 88.06 88 SER A O 1
ATOM 696 N N . ALA A 1 89 ? -5.257 -8.360 6.486 1.00 88.25 89 ALA A N 1
ATOM 697 C CA . ALA A 1 89 ? -5.732 -7.496 7.562 1.00 88.25 89 ALA A CA 1
ATOM 698 C C . ALA A 1 89 ? -6.838 -8.194 8.362 1.00 88.25 89 ALA A C 1
ATOM 700 O O . ALA A 1 89 ? -7.570 -9.023 7.823 1.00 88.25 89 ALA A O 1
ATOM 701 N N . ASP A 1 90 ? -6.975 -7.804 9.627 1.00 90.25 90 ASP A N 1
ATOM 702 C CA . ASP A 1 90 ? -8.029 -8.202 10.570 1.00 90.25 90 ASP A CA 1
ATOM 703 C C . ASP A 1 90 ? -9.332 -7.396 10.384 1.00 90.25 90 ASP A C 1
ATOM 705 O O . ASP A 1 90 ? -10.141 -7.252 11.301 1.00 90.25 90 ASP A O 1
ATOM 709 N N . PHE A 1 91 ? -9.520 -6.828 9.192 1.00 87.19 91 PHE A N 1
ATOM 710 C CA . PHE A 1 91 ? -10.736 -6.139 8.782 1.00 87.19 91 PHE A CA 1
ATOM 711 C C . PHE A 1 91 ? -11.012 -6.362 7.292 1.00 87.19 91 PHE A C 1
ATOM 713 O O . PHE A 1 91 ? -10.131 -6.749 6.517 1.00 87.19 91 PHE A O 1
ATOM 720 N N . HIS A 1 92 ? -12.240 -6.047 6.872 1.00 84.81 92 HIS A N 1
ATOM 721 C CA . HIS A 1 92 ? -12.633 -6.084 5.466 1.00 84.81 92 HIS A CA 1
ATOM 722 C C . HIS A 1 92 ? -11.917 -4.990 4.664 1.00 84.81 92 HIS A C 1
ATOM 724 O O . HIS A 1 92 ? -12.167 -3.800 4.863 1.00 84.81 92 HIS A O 1
ATOM 730 N N . VAL A 1 93 ? -10.995 -5.373 3.779 1.00 84.31 93 VAL A N 1
ATOM 731 C CA . VAL A 1 93 ? -10.224 -4.411 2.977 1.00 84.31 93 VAL A CA 1
ATOM 732 C C . VAL A 1 93 ? -11.044 -3.958 1.769 1.00 84.31 93 VAL A C 1
ATOM 734 O O . VAL A 1 93 ? -11.295 -4.740 0.857 1.00 84.31 93 VAL A O 1
ATOM 737 N N . THR A 1 94 ? -11.386 -2.670 1.717 1.00 81.50 94 THR A N 1
ATOM 738 C CA . THR A 1 94 ? -12.134 -2.043 0.609 1.00 81.50 94 THR A CA 1
ATOM 739 C C . THR A 1 94 ? -11.280 -1.112 -0.258 1.00 81.50 94 THR A C 1
ATOM 741 O O . THR A 1 94 ? -11.741 -0.605 -1.283 1.00 81.50 94 THR A O 1
ATOM 744 N N . GLY A 1 95 ? -10.010 -0.903 0.099 1.00 80.88 95 GLY A N 1
ATOM 745 C CA . GLY A 1 95 ? -9.074 -0.109 -0.690 1.00 80.88 95 GLY A CA 1
ATOM 746 C C . GLY A 1 95 ? -7.613 -0.411 -0.379 1.00 80.88 95 GLY A C 1
ATOM 747 O O . GLY A 1 95 ? -7.273 -0.915 0.690 1.00 80.88 95 GLY A O 1
ATOM 748 N N . VAL A 1 96 ? -6.740 -0.075 -1.327 1.00 84.94 96 VAL A N 1
ATOM 749 C CA . VAL A 1 96 ? -5.289 -0.242 -1.193 1.00 84.94 96 VAL A CA 1
ATOM 750 C C . VAL A 1 96 ? -4.592 1.011 -1.702 1.00 84.94 96 VAL A C 1
ATOM 752 O O . VAL A 1 96 ? -4.922 1.539 -2.769 1.00 84.94 96 VAL A O 1
ATOM 755 N N . VAL A 1 97 ? -3.614 1.491 -0.939 1.00 86.81 97 VAL A N 1
ATOM 756 C CA . VAL A 1 97 ? -2.830 2.679 -1.283 1.00 86.81 97 VAL A CA 1
ATOM 757 C C . VAL A 1 97 ? -1.350 2.401 -1.086 1.00 86.81 97 VAL A C 1
ATOM 759 O O . VAL A 1 97 ? -0.943 1.839 -0.075 1.00 86.81 97 VAL A O 1
ATOM 762 N N . VAL A 1 98 ? -0.535 2.846 -2.040 1.00 87.38 98 VAL A N 1
ATOM 763 C CA . VAL A 1 98 ? 0.917 2.933 -1.880 1.00 87.38 98 VAL A CA 1
ATOM 764 C C . VAL A 1 98 ? 1.265 4.399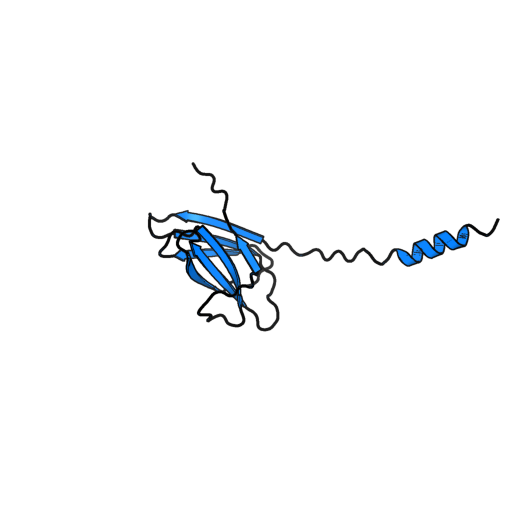 -1.662 1.00 87.38 98 VAL A C 1
ATOM 766 O O . VAL A 1 98 ? 1.155 5.206 -2.590 1.00 87.38 98 VAL A O 1
ATOM 769 N N . SER A 1 99 ? 1.652 4.760 -0.442 1.00 88.81 99 SER A N 1
ATOM 770 C CA . SER A 1 99 ? 2.053 6.123 -0.092 1.00 88.81 99 SER A CA 1
ATOM 771 C C . SER A 1 99 ? 3.553 6.343 -0.287 1.00 88.81 99 SER A C 1
ATOM 773 O O . SER A 1 99 ? 4.331 5.387 -0.326 1.00 88.81 99 SER A O 1
ATOM 775 N N . ILE A 1 100 ? 3.956 7.605 -0.455 1.00 87.69 100 ILE A N 1
ATOM 776 C CA . ILE A 1 100 ? 5.362 8.016 -0.560 1.00 87.69 100 ILE A CA 1
ATOM 777 C C . ILE A 1 100 ? 5.782 8.621 0.773 1.00 87.69 100 ILE A C 1
ATOM 779 O O . ILE A 1 100 ? 5.295 9.681 1.154 1.00 87.69 100 ILE A O 1
ATOM 783 N N . GLU A 1 101 ? 6.719 7.976 1.451 1.00 89.81 101 GLU A N 1
ATOM 784 C CA . GLU A 1 101 ? 7.111 8.314 2.816 1.00 89.81 101 GLU A CA 1
ATOM 785 C C . GLU A 1 101 ? 8.602 8.639 2.931 1.00 89.81 101 GLU A C 1
ATOM 787 O O . GLU A 1 101 ? 9.394 8.285 2.063 1.00 89.81 101 GLU A O 1
ATOM 792 N N . ASN A 1 102 ? 9.001 9.305 4.019 1.00 90.44 102 ASN A N 1
ATOM 793 C CA . ASN A 1 102 ? 10.414 9.603 4.317 1.00 90.44 102 ASN A CA 1
ATOM 794 C C . ASN A 1 102 ? 11.141 8.453 5.034 1.00 90.44 102 ASN A C 1
ATOM 796 O O . ASN A 1 102 ? 12.363 8.450 5.128 1.00 90.44 102 ASN A O 1
ATOM 800 N N . SER A 1 103 ? 10.390 7.508 5.596 1.00 89.50 103 SER A N 1
ATOM 801 C CA . SER A 1 103 ? 10.902 6.359 6.337 1.00 89.50 103 SER A CA 1
ATOM 802 C C . SER A 1 103 ? 9.971 5.177 6.115 1.00 89.50 103 SER A C 1
ATOM 804 O O . SER A 1 103 ? 8.804 5.344 5.775 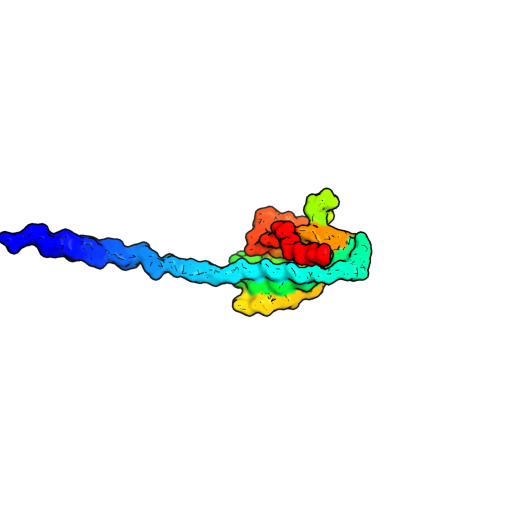1.00 89.50 103 SER A O 1
ATOM 806 N N . GLN A 1 104 ? 10.490 3.971 6.302 1.00 87.38 104 GLN A N 1
ATOM 807 C CA . GLN A 1 104 ? 9.685 2.753 6.306 1.00 87.38 104 GLN A CA 1
ATOM 808 C C . GLN A 1 104 ? 8.890 2.598 7.602 1.00 87.38 104 GLN A C 1
ATOM 810 O O . GLN A 1 104 ? 7.886 1.892 7.606 1.00 87.38 104 GLN A O 1
ATOM 815 N N . ASP A 1 105 ? 9.306 3.252 8.686 1.00 87.69 105 ASP A N 1
ATOM 816 C CA . ASP A 1 105 ? 8.598 3.243 9.960 1.00 87.69 105 ASP A CA 1
ATOM 817 C C . ASP A 1 105 ? 7.796 4.534 10.131 1.00 87.69 105 ASP A C 1
ATOM 819 O O . ASP A 1 105 ? 8.303 5.546 10.615 1.00 87.69 105 ASP A O 1
ATOM 823 N N . VAL A 1 106 ? 6.561 4.522 9.625 1.00 86.19 106 VAL A N 1
ATOM 824 C CA . VAL A 1 106 ? 5.650 5.668 9.687 1.00 86.19 106 VAL A CA 1
ATOM 825 C C . VAL A 1 106 ? 4.410 5.273 10.482 1.00 86.19 106 VAL A C 1
ATOM 827 O O . VAL A 1 106 ? 3.743 4.309 10.097 1.00 86.19 106 VAL A O 1
ATOM 830 N N . PRO A 1 107 ? 4.062 6.013 11.550 1.00 85.5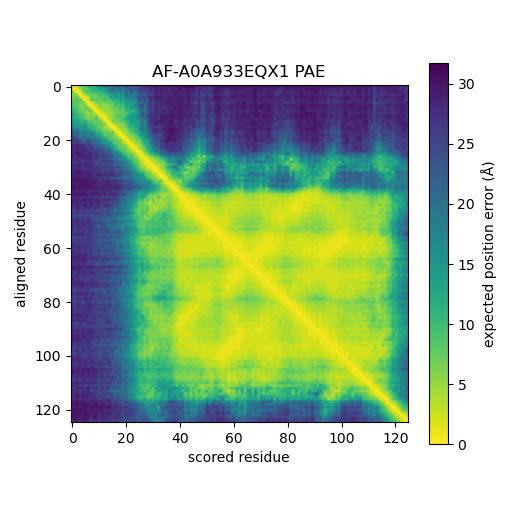0 107 PRO A N 1
ATOM 831 C CA . PRO A 1 107 ? 2.892 5.705 12.371 1.00 85.50 107 PRO A CA 1
ATOM 832 C C . PRO A 1 107 ? 1.572 6.026 11.658 1.00 85.50 107 PRO A C 1
ATOM 834 O O . PRO A 1 107 ? 0.527 5.487 12.012 1.00 85.50 107 PRO A O 1
ATOM 837 N N . GLN A 1 108 ? 1.602 6.897 10.645 1.00 87.75 108 GLN A N 1
ATOM 838 C CA . GLN A 1 108 ? 0.418 7.348 9.926 1.00 87.75 108 GLN A CA 1
ATOM 839 C C . GLN A 1 108 ? 0.712 7.549 8.439 1.00 87.75 108 GLN A C 1
ATOM 841 O O . GLN A 1 108 ? 1.705 8.167 8.073 1.00 87.75 108 GLN A O 1
ATOM 846 N N . MET A 1 109 ? -0.195 7.071 7.587 1.00 86.12 109 MET A N 1
ATOM 847 C CA . MET A 1 109 ? -0.131 7.276 6.140 1.00 86.12 109 MET A CA 1
ATOM 848 C C . MET A 1 109 ? -0.135 8.768 5.789 1.00 86.12 109 MET A C 1
ATOM 850 O O . MET A 1 109 ? -1.025 9.502 6.231 1.00 86.12 109 MET A O 1
ATOM 854 N N . SER A 1 110 ? 0.814 9.201 4.958 1.00 83.50 110 SER A N 1
ATOM 855 C CA . SER A 1 110 ? 0.813 10.555 4.409 1.00 83.50 110 SER A CA 1
ATOM 856 C C . SER A 1 110 ? -0.292 10.764 3.365 1.00 83.50 110 SER A C 1
ATOM 858 O O . SER A 1 110 ? -0.902 9.831 2.835 1.00 83.50 110 SER A O 1
ATOM 860 N N . ASN A 1 111 ? -0.521 12.029 3.011 1.00 78.62 111 ASN A N 1
ATOM 861 C CA . ASN A 1 111 ? -1.432 12.408 1.928 1.00 78.62 111 ASN A CA 1
ATOM 862 C C . ASN A 1 111 ? -0.762 12.369 0.540 1.00 78.62 111 ASN A C 1
ATOM 864 O O . ASN A 1 111 ? -1.323 12.890 -0.418 1.00 78.62 111 ASN A O 1
ATOM 868 N N . THR A 1 112 ? 0.443 11.798 0.420 1.00 73.94 112 THR A N 1
ATOM 869 C CA . THR A 1 112 ? 1.144 11.672 -0.866 1.00 73.94 112 THR A CA 1
ATOM 870 C C . THR A 1 112 ? 1.121 10.221 -1.313 1.00 73.94 112 THR A C 1
ATOM 872 O O . THR A 1 112 ? 1.601 9.341 -0.599 1.00 73.94 112 THR A O 1
ATOM 875 N N . TRP A 1 113 ? 0.602 9.958 -2.513 1.00 72.00 113 TRP A N 1
ATOM 876 C CA . TRP A 1 113 ? 0.383 8.592 -2.993 1.00 72.00 113 TRP A CA 1
ATOM 877 C C . TRP A 1 113 ? 1.073 8.344 -4.333 1.00 72.00 113 TRP A C 1
ATOM 879 O O . TRP A 1 113 ? 0.986 9.158 -5.251 1.00 72.00 113 TRP A O 1
ATOM 889 N N . ALA A 1 114 ? 1.750 7.203 -4.445 1.00 59.16 114 ALA A N 1
ATOM 890 C CA . ALA A 1 114 ? 2.325 6.701 -5.690 1.00 59.16 114 ALA A CA 1
ATOM 891 C C . ALA A 1 114 ? 1.287 5.944 -6.524 1.00 59.16 114 ALA A C 1
ATOM 893 O O . ALA A 1 114 ? 1.304 6.026 -7.752 1.00 59.16 114 ALA A O 1
ATOM 894 N N . LEU A 1 115 ? 0.395 5.222 -5.836 1.00 65.88 115 LEU A N 1
ATOM 895 C CA . LEU A 1 115 ? -0.692 4.429 -6.399 1.00 65.88 115 LEU A CA 1
ATOM 896 C C . LEU A 1 115 ? -1.889 4.452 -5.445 1.00 65.88 115 LEU A C 1
ATOM 898 O O . LEU A 1 115 ? -1.723 4.343 -4.228 1.00 65.88 115 LEU A O 1
ATOM 902 N N . LYS A 1 116 ? -3.096 4.534 -6.000 1.00 63.69 116 LYS A N 1
ATOM 903 C CA . LYS A 1 116 ? -4.353 4.423 -5.256 1.00 63.69 116 LYS A CA 1
ATOM 904 C C . LYS A 1 116 ? -5.311 3.552 -6.058 1.00 63.69 116 LYS A C 1
ATOM 906 O O . LYS A 1 116 ? -5.592 3.874 -7.205 1.00 63.69 116 LYS A O 1
ATOM 911 N N . SER A 1 117 ? -5.820 2.488 -5.447 1.00 66.38 117 SER A N 1
ATOM 912 C CA . SER A 1 117 ? -6.956 1.729 -5.973 1.00 66.38 117 SER A CA 1
ATOM 913 C C . SER A 1 117 ? -8.157 1.968 -5.059 1.00 66.38 117 SER A C 1
ATOM 915 O O . SER A 1 117 ? -8.078 1.728 -3.851 1.00 66.38 117 SER A O 1
ATOM 917 N N . GLY A 1 118 ? -9.242 2.511 -5.620 1.00 48.25 118 GLY A N 1
ATOM 918 C CA . GLY A 1 118 ? -10.501 2.763 -4.919 1.00 48.25 118 GLY A CA 1
ATOM 919 C C . GLY A 1 118 ? -11.695 2.339 -5.774 1.00 48.25 118 GLY A C 1
ATOM 920 O O . GLY A 1 118 ? -11.799 2.772 -6.917 1.00 48.25 118 GLY A O 1
ATOM 921 N N . ARG A 1 119 ? -12.554 1.499 -5.175 1.00 42.44 119 ARG A N 1
ATOM 922 C CA . ARG A 1 119 ? -13.665 0.717 -5.754 1.00 42.44 119 ARG A CA 1
ATOM 923 C C . ARG A 1 119 ? -13.247 -0.140 -6.952 1.00 42.44 119 ARG A C 1
ATOM 925 O O . ARG A 1 119 ? -13.382 0.235 -8.111 1.00 42.44 119 ARG A O 1
ATOM 932 N N . VAL A 1 120 ? -12.740 -1.323 -6.625 1.00 40.62 120 VAL A N 1
ATOM 933 C CA . VAL A 1 120 ? -12.488 -2.394 -7.584 1.00 40.62 120 VAL A CA 1
ATOM 934 C C . VAL A 1 120 ? -13.831 -2.964 -8.029 1.00 40.62 120 VAL A C 1
ATOM 936 O O . VAL A 1 120 ? -14.651 -3.338 -7.194 1.00 40.62 120 VAL A O 1
ATOM 939 N N . THR A 1 121 ? -14.070 -3.016 -9.337 1.00 34.25 121 THR A N 1
ATOM 940 C CA . THR A 1 121 ? -15.110 -3.866 -9.918 1.00 34.25 121 THR A CA 1
ATOM 941 C C . THR A 1 121 ? -14.724 -5.311 -9.634 1.00 34.25 121 THR A C 1
ATOM 943 O O . THR A 1 121 ? -13.955 -5.916 -10.379 1.00 34.25 121 THR A O 1
ATOM 946 N N . GLY A 1 122 ? -15.198 -5.851 -8.515 1.00 33.94 122 GLY A N 1
ATOM 947 C CA . GLY A 1 122 ? -15.369 -7.288 -8.423 1.00 33.94 122 GLY A CA 1
ATOM 948 C C . GLY A 1 122 ? -16.400 -7.668 -9.476 1.00 33.94 122 GLY A C 1
ATOM 949 O O . GLY A 1 122 ? -17.429 -7.002 -9.586 1.00 33.94 122 GLY A O 1
ATOM 950 N N . ASN A 1 123 ? -16.133 -8.714 -10.253 1.00 34.50 123 ASN A N 1
ATOM 951 C CA . ASN A 1 123 ? -17.257 -9.501 -10.730 1.00 34.50 123 ASN A CA 1
ATOM 952 C C . ASN A 1 123 ? -17.908 -10.036 -9.454 1.00 34.50 123 ASN A C 1
ATOM 954 O O . ASN A 1 123 ? -17.383 -10.958 -8.828 1.00 34.50 123 ASN A O 1
ATOM 958 N N . GLU A 1 124 ? -18.967 -9.366 -9.004 1.00 28.92 124 GLU A N 1
ATOM 959 C CA . GLU A 1 124 ? -19.934 -10.014 -8.133 1.00 28.92 124 GLU A CA 1
ATOM 960 C C . GLU A 1 124 ? -20.369 -11.307 -8.848 1.00 28.92 124 GLU A C 1
ATOM 962 O O . GLU A 1 124 ? -20.479 -11.298 -10.082 1.00 28.92 124 GLU A O 1
ATOM 967 N N . PRO A 1 125 ? -20.508 -12.435 -8.133 1.00 42.28 125 PRO A N 1
ATOM 968 C CA . PRO A 1 125 ? -21.124 -13.619 -8.717 1.00 42.28 125 PRO A CA 1
ATOM 969 C C . PRO A 1 125 ? -22.547 -13.330 -9.214 1.00 42.28 125 PRO A C 1
ATOM 971 O O . PRO A 1 125 ? -23.246 -12.506 -8.579 1.00 42.28 125 PRO A O 1
#

Radius of gyration: 22.59 Å; Cα contacts (8 Å, |Δi|>4): 223; chains: 1; bounding box: 37×52×70 Å

pLDDT: mean 71.23, std 18.18, range [28.92, 93.06]